Protein AF-A0A833GF73-F1 (afdb_monomer_lite)

Structure (mmCIF, N/CA/C/O backbone):
data_AF-A0A833GF73-F1
#
_entry.id   AF-A0A833GF73-F1
#
loop_
_atom_site.group_PDB
_atom_site.id
_atom_site.type_symbol
_atom_site.label_atom_id
_atom_site.label_alt_id
_atom_site.label_comp_id
_atom_site.label_asym_id
_atom_site.label_entity_id
_atom_site.label_seq_id
_atom_site.pdbx_PDB_ins_code
_atom_site.Cartn_x
_atom_site.Cartn_y
_atom_site.Cartn_z
_atom_site.occupancy
_atom_site.B_iso_or_equiv
_atom_site.auth_seq_id
_atom_site.auth_comp_id
_atom_site.auth_asym_id
_atom_site.auth_atom_id
_atom_site.pdbx_PDB_model_num
ATOM 1 N N . MET A 1 1 ? -0.618 -27.327 -48.253 1.00 43.31 1 MET A N 1
ATOM 2 C CA . MET A 1 1 ? -0.313 -25.992 -47.697 1.00 43.31 1 MET A CA 1
ATOM 3 C C . MET A 1 1 ? -0.161 -26.174 -46.197 1.00 43.31 1 MET A C 1
ATOM 5 O O . MET A 1 1 ? -1.110 -25.932 -45.464 1.00 43.31 1 MET A O 1
ATOM 9 N N . ASP A 1 2 ? 0.984 -26.698 -45.756 1.00 47.91 2 ASP A N 1
ATOM 10 C CA . ASP A 1 2 ? 1.267 -26.862 -44.327 1.00 47.91 2 ASP A CA 1
ATOM 11 C C . ASP A 1 2 ? 1.699 -25.510 -43.764 1.00 47.91 2 ASP A C 1
ATOM 13 O O . ASP A 1 2 ? 2.777 -25.001 -44.072 1.00 47.91 2 ASP A O 1
A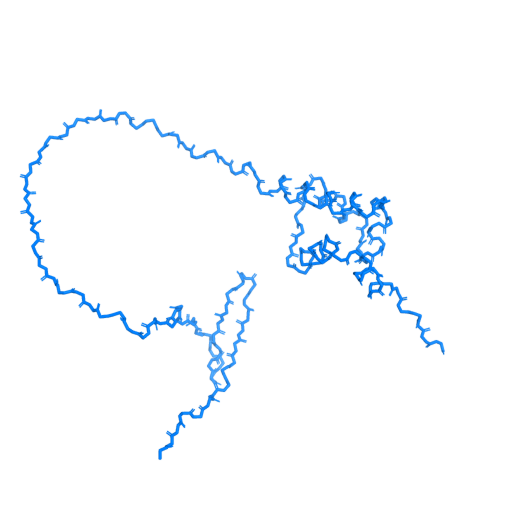TOM 17 N N . GLY A 1 3 ? 0.805 -24.880 -43.003 1.00 45.50 3 GLY A N 1
ATOM 18 C CA . GLY A 1 3 ? 1.143 -23.699 -42.218 1.00 45.50 3 GLY A CA 1
ATOM 19 C C . GLY A 1 3 ? 2.108 -24.072 -41.085 1.00 45.50 3 GLY A C 1
ATOM 20 O O . GLY A 1 3 ? 2.069 -25.205 -40.602 1.00 45.50 3 GLY A O 1
ATOM 21 N N . PRO A 1 4 ? 2.979 -23.152 -40.639 1.00 57.50 4 PRO A N 1
ATOM 22 C CA . PRO A 1 4 ? 3.932 -23.452 -39.581 1.00 57.50 4 PRO A CA 1
ATOM 23 C C . PRO A 1 4 ? 3.195 -23.751 -38.270 1.00 57.50 4 PRO A C 1
ATOM 25 O O . PRO A 1 4 ? 2.479 -22.905 -37.733 1.00 57.50 4 PRO A O 1
ATOM 28 N N . THR A 1 5 ? 3.394 -24.957 -37.741 1.00 44.00 5 THR A N 1
ATOM 29 C CA . THR A 1 5 ? 2.912 -25.365 -36.420 1.00 44.00 5 THR A CA 1
ATOM 30 C C . THR A 1 5 ? 3.522 -24.444 -35.356 1.00 44.00 5 THR A C 1
ATOM 32 O O . THR A 1 5 ? 4.751 -24.327 -35.295 1.00 44.00 5 THR A O 1
ATOM 35 N N . PRO A 1 6 ? 2.725 -23.773 -34.506 1.00 51.06 6 PRO A N 1
ATOM 36 C CA . PRO A 1 6 ? 3.273 -22.906 -33.474 1.00 51.06 6 PRO A CA 1
ATOM 37 C C . PRO A 1 6 ? 3.991 -23.754 -32.419 1.00 51.06 6 PRO A C 1
ATOM 39 O O . PRO A 1 6 ? 3.369 -24.443 -31.612 1.00 51.06 6 PRO A O 1
ATOM 42 N N . VAL A 1 7 ? 5.324 -23.707 -32.423 1.00 59.12 7 VAL A N 1
ATOM 43 C CA . VAL A 1 7 ? 6.143 -24.293 -31.361 1.00 59.12 7 VAL A CA 1
ATOM 44 C C . VAL A 1 7 ? 6.040 -23.422 -30.109 1.00 59.12 7 VAL A C 1
ATOM 46 O O . VAL A 1 7 ? 6.410 -22.247 -30.113 1.00 59.12 7 VAL A O 1
ATOM 49 N N . LEU A 1 8 ? 5.523 -23.993 -29.020 1.00 57.12 8 LEU A N 1
ATOM 50 C CA . LEU A 1 8 ? 5.499 -23.350 -27.707 1.00 57.12 8 LEU A CA 1
ATOM 51 C C . LEU A 1 8 ? 6.943 -23.166 -27.211 1.00 57.12 8 LEU A C 1
ATOM 53 O O . LEU A 1 8 ? 7.597 -24.118 -26.787 1.00 57.12 8 LEU A O 1
ATOM 57 N N . ARG A 1 9 ? 7.453 -21.933 -27.284 1.00 67.00 9 ARG A N 1
ATOM 58 C CA . ARG A 1 9 ? 8.796 -21.573 -26.808 1.00 67.00 9 ARG A CA 1
ATOM 59 C C . ARG A 1 9 ? 8.803 -21.428 -25.288 1.00 67.00 9 ARG A C 1
ATOM 61 O O . ARG A 1 9 ? 7.990 -20.699 -24.722 1.00 67.00 9 ARG A O 1
ATOM 68 N N . ARG A 1 10 ? 9.736 -22.108 -24.615 1.00 71.69 10 ARG A N 1
ATOM 69 C CA . ARG A 1 10 ? 9.944 -21.975 -23.164 1.00 71.69 10 ARG A CA 1
ATOM 70 C C . ARG A 1 10 ? 10.749 -20.708 -22.896 1.00 71.69 10 ARG A C 1
ATOM 72 O O . ARG A 1 10 ? 11.861 -20.562 -23.387 1.00 71.69 10 ARG A O 1
ATOM 79 N N . VAL A 1 11 ? 10.196 -19.801 -22.099 1.00 80.25 11 VAL A N 1
ATOM 80 C CA . VAL A 1 11 ? 10.818 -18.510 -21.773 1.00 80.25 11 VAL A CA 1
ATOM 81 C C . VAL A 1 11 ? 11.016 -18.409 -20.262 1.00 80.25 11 VAL A C 1
ATOM 83 O O . VAL A 1 11 ? 10.166 -18.852 -19.489 1.00 80.25 11 VAL A O 1
ATOM 86 N N . ARG A 1 12 ? 12.138 -17.830 -19.825 1.00 72.94 12 ARG A N 1
ATOM 87 C CA . ARG A 1 12 ? 12.445 -17.554 -18.417 1.00 72.94 12 ARG A CA 1
ATOM 88 C C . ARG A 1 12 ? 12.539 -16.052 -18.178 1.00 72.94 12 ARG A C 1
ATOM 90 O O . ARG A 1 12 ? 13.257 -15.354 -18.886 1.00 72.94 12 ARG A O 1
ATOM 97 N N . LEU A 1 13 ? 11.850 -15.569 -17.147 1.00 78.44 13 LEU A N 1
ATOM 98 C CA . LEU A 1 13 ? 11.953 -14.189 -16.675 1.00 78.44 13 LEU A CA 1
ATOM 99 C C . LEU A 1 13 ? 13.126 -14.055 -15.696 1.00 78.44 13 LEU A C 1
ATOM 101 O O . LEU A 1 13 ? 13.200 -14.772 -14.695 1.00 78.44 13 LEU A O 1
ATOM 105 N N . LYS A 1 14 ? 14.052 -13.148 -15.995 1.00 78.50 14 LYS A N 1
ATOM 106 C CA . LYS A 1 14 ? 15.194 -12.791 -15.151 1.00 78.50 14 LYS A CA 1
ATOM 107 C C . LYS A 1 14 ? 14.799 -11.757 -14.092 1.00 78.50 14 LYS A C 1
ATOM 109 O O . LYS A 1 14 ? 13.810 -11.041 -14.229 1.00 78.50 14 LYS A O 1
ATOM 114 N N . ALA A 1 15 ? 15.597 -11.661 -13.027 1.00 56.81 15 ALA A N 1
ATOM 115 C CA . ALA A 1 15 ? 15.352 -10.753 -11.898 1.00 56.81 15 ALA A CA 1
ATOM 116 C C . ALA A 1 15 ? 15.406 -9.255 -12.270 1.00 56.81 15 ALA A C 1
ATOM 118 O O . ALA A 1 15 ? 14.879 -8.418 -11.541 1.00 56.81 15 ALA A O 1
ATOM 119 N N . ASP A 1 16 ? 16.020 -8.924 -13.405 1.00 61.47 16 ASP A N 1
ATOM 120 C CA . ASP A 1 16 ? 16.082 -7.581 -13.989 1.00 61.47 16 ASP A CA 1
ATOM 121 C C . ASP A 1 16 ? 14.917 -7.276 -14.951 1.00 61.47 16 ASP A C 1
ATOM 123 O O . ASP A 1 16 ? 14.858 -6.190 -15.524 1.00 61.47 16 ASP A O 1
ATOM 127 N N . GLY A 1 17 ? 13.975 -8.212 -15.107 1.00 67.19 17 GLY A N 1
ATOM 128 C CA . GLY A 1 17 ? 12.798 -8.069 -15.959 1.00 67.19 17 GLY A CA 1
ATOM 129 C C . GLY A 1 17 ? 12.996 -8.514 -17.409 1.00 67.19 17 GLY A C 1
ATOM 130 O O . GLY A 1 17 ? 12.043 -8.430 -18.182 1.00 67.19 17 GLY A O 1
ATOM 131 N N . ARG A 1 18 ? 14.181 -9.007 -17.794 1.00 72.50 18 ARG A N 1
ATOM 132 C CA . ARG A 1 18 ? 14.419 -9.524 -19.150 1.00 72.50 18 ARG A CA 1
ATOM 133 C C . ARG A 1 18 ? 13.854 -10.931 -19.324 1.00 72.50 18 ARG A C 1
ATOM 135 O O . ARG A 1 18 ? 13.964 -11.774 -18.435 1.00 72.50 18 ARG A O 1
ATOM 142 N N . LEU A 1 19 ? 13.265 -11.194 -20.486 1.00 72.75 19 LEU A N 1
ATOM 143 C CA . LEU A 1 19 ? 12.849 -12.531 -20.898 1.00 72.75 19 LEU A CA 1
ATOM 144 C C . LEU A 1 19 ? 13.979 -13.166 -21.716 1.00 72.75 19 LEU A C 1
ATOM 146 O O . LEU A 1 19 ? 14.487 -12.545 -22.645 1.00 72.75 19 LEU A O 1
ATOM 150 N N . VAL A 1 20 ? 14.364 -14.395 -21.377 1.00 76.81 20 VAL A N 1
ATOM 151 C CA . VAL A 1 20 ? 15.329 -15.197 -22.146 1.00 76.81 20 VAL A CA 1
ATOM 152 C C . VAL A 1 20 ? 14.663 -16.474 -22.637 1.00 76.81 20 VAL A C 1
ATOM 154 O O . VAL A 1 20 ? 13.853 -17.069 -21.922 1.00 76.81 20 VAL A O 1
ATOM 157 N N . GLU A 1 21 ? 14.988 -16.906 -23.851 1.00 78.31 21 GLU A N 1
ATOM 158 C CA . GLU A 1 21 ? 14.497 -18.176 -24.380 1.00 78.31 21 GLU A CA 1
ATOM 159 C C . GLU A 1 21 ? 15.355 -19.314 -23.824 1.00 78.31 21 GLU A C 1
ATOM 161 O O . GLU A 1 21 ? 16.588 -19.252 -23.830 1.00 78.31 21 GLU A O 1
ATOM 166 N N . LEU A 1 22 ? 14.693 -20.353 -23.320 1.00 71.25 22 LEU A N 1
ATOM 167 C CA . LEU A 1 22 ? 15.333 -21.599 -22.927 1.00 71.25 22 LEU A CA 1
ATOM 168 C C . LEU A 1 22 ? 15.317 -22.532 -24.132 1.00 71.25 22 LEU A C 1
ATOM 170 O O . LEU A 1 22 ? 14.252 -22.997 -24.547 1.00 71.25 22 LEU A O 1
ATOM 174 N N . THR A 1 23 ? 16.497 -22.812 -24.686 1.00 72.06 23 THR A N 1
ATOM 175 C CA . THR A 1 23 ? 16.620 -23.818 -25.744 1.00 72.06 23 THR A CA 1
ATOM 176 C C . THR A 1 23 ? 16.313 -25.213 -25.190 1.00 72.06 23 THR A C 1
ATOM 178 O O . THR A 1 23 ? 16.358 -25.439 -23.978 1.00 72.06 23 THR A O 1
ATOM 181 N N . ALA A 1 24 ? 16.006 -26.170 -26.070 1.00 63.94 24 ALA A N 1
ATOM 182 C CA . ALA A 1 24 ? 15.746 -27.562 -25.681 1.00 63.94 24 ALA A CA 1
ATOM 183 C C . ALA A 1 24 ? 16.911 -28.189 -24.881 1.00 63.94 24 ALA A C 1
ATOM 185 O O . ALA A 1 24 ? 16.675 -29.019 -24.008 1.00 63.94 24 ALA A O 1
ATOM 186 N N . ASP A 1 25 ? 18.135 -27.699 -25.099 1.00 62.47 25 ASP A N 1
ATOM 187 C CA . ASP A 1 25 ? 19.362 -28.127 -24.413 1.00 62.47 25 ASP A CA 1
ATOM 188 C C . ASP A 1 25 ? 19.604 -27.409 -23.069 1.00 62.47 25 ASP A C 1
ATOM 190 O O . ASP A 1 25 ? 20.683 -27.512 -22.486 1.00 62.47 25 ASP A O 1
ATOM 194 N N . GLY A 1 26 ? 18.642 -26.613 -22.589 1.00 60.75 26 GLY A N 1
ATOM 195 C CA . GLY A 1 26 ? 18.712 -25.923 -21.297 1.00 60.75 26 GLY A CA 1
ATOM 196 C C . GLY A 1 26 ? 19.652 -24.713 -21.246 1.00 60.75 26 GLY A C 1
ATOM 197 O O . GLY A 1 26 ? 19.839 -24.140 -20.173 1.00 60.75 26 GLY A O 1
ATOM 198 N N . ARG A 1 27 ? 20.231 -24.295 -22.379 1.00 63.75 27 ARG A N 1
ATOM 199 C CA . ARG A 1 27 ? 21.055 -23.080 -22.462 1.00 63.75 27 ARG A CA 1
ATOM 200 C C . ARG A 1 27 ? 20.167 -21.848 -22.616 1.00 63.75 27 ARG A C 1
ATOM 202 O O . ARG A 1 27 ? 19.144 -21.874 -23.299 1.00 63.75 27 ARG A O 1
ATOM 209 N N . GLU A 1 28 ? 20.576 -20.759 -21.980 1.00 71.06 28 GLU A N 1
ATOM 210 C CA . GLU A 1 28 ? 19.886 -19.477 -22.082 1.00 71.06 28 GLU A CA 1
ATOM 211 C C . GLU A 1 28 ? 20.385 -18.726 -23.317 1.00 71.06 28 GLU A C 1
ATOM 213 O O . GLU A 1 28 ? 21.591 -18.545 -23.495 1.00 71.06 28 GLU A O 1
ATOM 218 N N . ARG A 1 29 ? 19.459 -18.290 -24.174 1.00 63.22 29 ARG A N 1
ATOM 219 C CA . ARG A 1 29 ? 19.755 -17.411 -25.307 1.00 63.22 29 ARG A CA 1
ATOM 220 C C . ARG A 1 29 ? 18.944 -16.130 -25.156 1.00 63.22 29 ARG A C 1
ATOM 222 O O . ARG A 1 29 ? 17.739 -16.188 -24.897 1.00 63.22 29 ARG A O 1
ATOM 229 N N . ASP A 1 30 ? 19.599 -14.981 -25.314 1.00 56.84 30 ASP A N 1
ATOM 230 C CA . ASP A 1 30 ? 18.898 -13.700 -25.385 1.00 56.84 30 ASP A CA 1
ATOM 231 C C . ASP A 1 30 ? 17.885 -13.755 -26.536 1.00 56.84 30 ASP A C 1
ATOM 233 O O . ASP A 1 30 ? 18.226 -14.110 -27.671 1.00 56.84 30 ASP A O 1
ATOM 237 N N . LEU A 1 31 ? 16.620 -13.454 -26.225 1.00 55.62 31 LEU A N 1
ATOM 238 C CA . LEU A 1 31 ? 15.595 -13.286 -27.247 1.00 55.62 31 LEU A CA 1
ATOM 239 C C . LEU A 1 31 ? 16.037 -12.124 -28.150 1.00 55.62 31 LEU A C 1
ATOM 241 O O . LEU A 1 31 ? 16.378 -11.065 -27.618 1.00 55.62 31 LEU A O 1
ATOM 245 N N . PRO A 1 32 ? 16.045 -12.273 -29.487 1.00 50.19 32 PRO A N 1
ATOM 246 C CA . PRO A 1 32 ? 16.283 -11.134 -30.357 1.00 50.19 32 PRO A CA 1
ATOM 247 C C . PRO A 1 32 ? 15.166 -10.117 -30.110 1.00 50.19 32 PRO A C 1
ATOM 249 O O . PRO A 1 32 ? 13.991 -10.388 -30.373 1.00 50.19 32 PRO A O 1
ATOM 252 N N . GLU A 1 33 ? 15.521 -8.964 -29.545 1.00 50.31 33 GLU A N 1
ATOM 253 C CA . GLU A 1 33 ? 14.580 -7.864 -29.417 1.00 50.31 33 GLU A CA 1
ATOM 254 C C . GLU A 1 33 ? 14.117 -7.457 -30.818 1.00 50.31 33 GLU A C 1
ATOM 256 O O . GLU A 1 33 ? 14.932 -7.161 -31.692 1.00 50.31 33 GLU A O 1
ATOM 261 N N . ARG A 1 34 ? 12.787 -7.406 -30.966 1.00 46.47 34 ARG A N 1
ATOM 262 C CA . ARG A 1 34 ? 12.012 -6.870 -32.093 1.00 46.47 34 ARG A CA 1
ATOM 263 C C . ARG A 1 34 ? 11.747 -7.852 -33.241 1.00 46.47 34 ARG A C 1
ATOM 265 O O . ARG A 1 34 ? 12.567 -8.087 -34.120 1.00 46.47 34 ARG A O 1
ATOM 272 N N . ILE A 1 35 ? 10.491 -8.302 -33.306 1.00 47.03 35 ILE A N 1
ATOM 273 C CA . ILE A 1 35 ? 9.851 -8.659 -34.577 1.00 47.03 35 ILE A CA 1
ATOM 274 C C . ILE A 1 35 ? 9.886 -7.382 -35.426 1.00 47.03 35 ILE A C 1
ATOM 276 O O . ILE A 1 35 ? 9.260 -6.379 -35.074 1.00 47.03 35 ILE A O 1
ATOM 280 N N . ALA A 1 36 ? 10.691 -7.375 -36.489 1.00 40.22 36 ALA A N 1
ATOM 281 C CA . ALA A 1 36 ? 10.676 -6.290 -37.458 1.00 40.22 36 ALA A CA 1
ATOM 282 C C . ALA A 1 36 ? 9.254 -6.167 -38.033 1.00 40.22 36 ALA A C 1
ATOM 284 O O . ALA A 1 36 ? 8.648 -7.196 -38.345 1.00 40.22 36 ALA A O 1
ATOM 285 N N . PRO A 1 37 ? 8.693 -4.953 -38.185 1.00 39.38 37 PRO A N 1
ATOM 286 C CA . PRO A 1 37 ? 7.496 -4.810 -38.994 1.00 39.38 37 PRO A CA 1
ATOM 287 C C . PRO A 1 37 ? 7.819 -5.322 -40.402 1.00 39.38 37 PRO A C 1
ATOM 289 O O . PRO A 1 37 ? 8.749 -4.839 -41.051 1.00 39.38 37 PRO A O 1
ATOM 292 N N . VAL A 1 38 ? 7.066 -6.323 -40.858 1.00 42.09 38 VAL A N 1
ATOM 293 C CA . VAL A 1 38 ? 6.977 -6.674 -42.277 1.00 42.09 38 VAL A CA 1
ATOM 294 C C . VAL A 1 38 ? 6.594 -5.391 -43.020 1.00 42.09 38 VAL A C 1
ATOM 296 O O . VAL A 1 38 ? 5.509 -4.862 -42.793 1.00 42.09 38 VAL A O 1
ATOM 299 N N . GLY A 1 39 ? 7.505 -4.857 -43.842 1.00 48.31 39 GLY A N 1
ATOM 300 C CA . GLY A 1 39 ? 7.222 -3.705 -44.711 1.00 48.31 39 GLY A CA 1
ATOM 301 C C . GLY A 1 39 ? 8.173 -2.502 -44.654 1.00 48.31 39 GLY A C 1
ATOM 302 O O . GLY A 1 39 ? 7.868 -1.496 -45.285 1.00 48.31 39 GLY A O 1
ATOM 303 N N . ALA A 1 40 ? 9.316 -2.552 -43.963 1.00 39.59 40 ALA A N 1
ATOM 304 C CA . ALA A 1 40 ? 10.324 -1.489 -44.084 1.00 39.59 40 ALA A CA 1
ATOM 305 C C . ALA A 1 40 ? 11.266 -1.766 -45.270 1.00 39.59 40 ALA A C 1
ATOM 307 O O . ALA A 1 40 ? 12.329 -2.360 -45.109 1.00 39.59 40 ALA A O 1
ATOM 308 N N . ALA A 1 41 ? 10.836 -1.368 -46.467 1.00 42.31 41 ALA A N 1
ATOM 309 C CA . ALA A 1 41 ? 11.701 -1.270 -47.636 1.00 42.31 41 ALA A CA 1
ATOM 310 C C . ALA A 1 41 ? 12.837 -0.267 -47.368 1.00 42.31 41 ALA A C 1
ATOM 312 O O . ALA A 1 41 ? 12.591 0.836 -46.874 1.00 42.31 41 ALA A O 1
ATOM 313 N N . GLU A 1 42 ? 14.073 -0.651 -47.688 1.00 42.16 42 GLU A N 1
ATOM 314 C CA . GLU A 1 42 ? 15.205 0.275 -47.712 1.00 42.16 42 GLU A CA 1
ATOM 315 C C . GLU A 1 42 ? 14.982 1.372 -48.766 1.00 42.16 42 GLU A C 1
ATOM 317 O O . GLU A 1 42 ? 14.677 1.051 -49.918 1.00 42.16 42 GLU A O 1
ATOM 322 N N . PRO A 1 43 ? 15.184 2.660 -48.442 1.00 44.06 43 PRO A N 1
ATOM 323 C CA . PRO A 1 43 ? 15.471 3.654 -49.462 1.00 44.06 43 PRO A CA 1
ATOM 324 C C . PRO A 1 43 ? 16.962 3.577 -49.856 1.00 44.06 43 PRO A C 1
ATOM 326 O O . PRO A 1 43 ? 17.821 3.446 -48.978 1.00 44.06 43 PRO A O 1
ATOM 329 N N . PRO A 1 44 ? 17.301 3.662 -51.156 1.00 43.12 44 PRO A N 1
ATOM 330 C CA . PRO A 1 44 ? 18.672 3.511 -51.623 1.00 43.12 44 PRO A CA 1
ATOM 331 C C . PRO A 1 44 ? 19.575 4.668 -51.187 1.00 43.12 44 PRO A C 1
ATOM 333 O O . PRO A 1 44 ? 19.177 5.832 -51.117 1.00 43.12 44 PRO A O 1
ATOM 336 N N . ALA A 1 45 ? 20.833 4.310 -50.945 1.00 41.06 45 ALA A N 1
ATOM 337 C CA . ALA A 1 45 ? 21.936 5.210 -50.669 1.00 41.06 45 ALA A CA 1
ATOM 338 C C . ALA A 1 45 ? 22.203 6.188 -51.829 1.00 41.06 45 ALA A C 1
ATOM 340 O O . ALA A 1 45 ? 22.345 5.772 -52.978 1.00 41.06 45 ALA A O 1
ATOM 341 N N . GLY A 1 46 ? 22.389 7.473 -51.511 1.00 39.53 46 GLY A N 1
ATOM 342 C CA . GLY A 1 46 ? 23.031 8.421 -52.422 1.00 39.53 46 GLY A CA 1
ATOM 343 C C . GLY A 1 46 ? 22.827 9.901 -52.084 1.00 39.53 46 GLY A C 1
ATOM 344 O O . GLY A 1 46 ? 21.696 10.338 -51.923 1.00 39.53 46 GLY A O 1
ATOM 345 N N . LEU A 1 47 ? 23.938 10.659 -52.123 1.00 38.00 47 LEU A N 1
ATOM 346 C CA . LEU A 1 47 ? 24.052 12.131 -52.241 1.00 38.00 47 LEU A CA 1
ATOM 347 C C . LEU A 1 47 ? 23.746 12.966 -50.967 1.00 38.00 47 LEU A C 1
ATOM 349 O O . LEU A 1 47 ? 22.729 12.774 -50.328 1.00 38.00 47 LEU A O 1
ATOM 353 N N . VAL A 1 48 ? 24.526 13.951 -50.497 1.00 41.12 48 VAL A N 1
ATOM 354 C CA . VAL A 1 48 ? 25.695 14.713 -50.980 1.00 41.12 48 VAL A CA 1
ATOM 355 C C . VAL A 1 48 ? 26.514 15.141 -49.752 1.00 41.12 48 VAL A C 1
ATOM 357 O O . VAL A 1 48 ? 25.964 15.547 -48.732 1.00 41.12 48 VAL A O 1
ATOM 360 N N . ARG A 1 49 ? 27.842 15.145 -49.881 1.00 44.62 49 ARG A N 1
ATOM 361 C CA . ARG A 1 49 ? 28.774 15.804 -48.958 1.00 44.62 49 ARG A CA 1
ATOM 362 C C . ARG A 1 49 ? 29.200 17.145 -49.558 1.00 44.62 49 ARG A C 1
ATOM 364 O O . ARG A 1 49 ? 29.777 17.149 -50.641 1.00 44.62 49 ARG A O 1
ATOM 371 N N . THR A 1 50 ? 29.032 18.252 -48.836 1.00 44.78 50 THR A N 1
ATOM 372 C CA . THR A 1 50 ? 29.798 19.487 -49.085 1.00 44.78 50 THR A CA 1
ATOM 373 C C . THR A 1 50 ? 30.444 19.990 -47.797 1.00 44.78 50 THR A C 1
ATOM 375 O O . THR A 1 50 ? 29.994 19.719 -46.686 1.00 44.78 50 THR A O 1
ATOM 378 N N . ARG A 1 51 ? 31.611 20.610 -47.976 1.00 46.06 51 ARG A N 1
ATOM 379 C CA . ARG A 1 51 ? 32.549 21.070 -46.949 1.00 46.06 51 ARG A CA 1
ATOM 380 C C . ARG A 1 51 ? 32.378 22.576 -46.771 1.00 46.06 51 ARG A C 1
ATOM 382 O O . ARG A 1 51 ? 32.237 23.249 -47.783 1.00 46.06 51 ARG A O 1
ATOM 389 N N . SER A 1 52 ? 32.500 23.062 -45.537 1.00 41.56 52 SER A N 1
ATOM 390 C CA . SER A 1 52 ? 32.900 24.421 -45.099 1.00 41.56 52 SER A CA 1
ATOM 391 C C . SER A 1 52 ? 32.075 24.730 -43.846 1.00 41.56 52 SER A C 1
ATOM 393 O O . SER A 1 52 ? 30.878 24.498 -43.852 1.00 41.56 52 SER A O 1
ATOM 395 N N . GLY A 1 53 ? 32.575 25.179 -42.704 1.00 41.94 53 GLY A N 1
ATOM 396 C CA . GLY A 1 53 ? 33.824 25.811 -42.324 1.00 41.94 53 GLY A CA 1
ATOM 397 C C . GLY A 1 53 ? 33.535 26.526 -40.993 1.00 41.94 53 GLY A C 1
ATOM 398 O O . GLY A 1 53 ? 32.392 26.872 -40.712 1.00 41.94 53 GLY A O 1
ATOM 399 N N . SER A 1 54 ? 34.578 26.762 -40.202 1.00 48.88 54 SER A N 1
ATOM 400 C CA . SER A 1 54 ? 34.597 27.615 -39.003 1.00 48.88 54 SER A CA 1
ATOM 401 C C . SER A 1 54 ? 34.087 27.032 -37.675 1.00 48.88 54 SER A C 1
ATOM 403 O O . SER A 1 54 ? 32.899 26.868 -37.408 1.00 48.88 54 SER A O 1
ATOM 405 N N . ARG A 1 55 ? 35.071 26.790 -36.802 1.00 48.19 55 ARG A N 1
ATOM 406 C CA . ARG A 1 55 ? 34.943 26.681 -35.349 1.00 48.19 55 ARG A CA 1
ATOM 407 C C . ARG A 1 55 ? 34.817 28.093 -34.772 1.00 48.19 55 ARG A C 1
ATOM 409 O O . ARG A 1 55 ? 35.691 28.914 -35.029 1.00 48.19 55 ARG A O 1
ATOM 416 N N . LEU A 1 56 ? 33.866 28.315 -33.867 1.00 45.31 56 LEU A N 1
ATOM 417 C CA . LEU A 1 56 ? 34.127 29.192 -32.728 1.00 45.31 56 LEU A CA 1
ATOM 418 C C . LEU A 1 56 ? 33.449 28.651 -31.470 1.00 45.31 56 LEU A C 1
ATOM 420 O O . LEU A 1 56 ? 32.286 28.257 -31.469 1.00 45.31 56 LEU A O 1
ATOM 424 N N . ALA A 1 57 ? 34.264 28.577 -30.426 1.00 46.81 57 ALA A N 1
ATOM 425 C CA . ALA A 1 57 ? 34.012 27.965 -29.139 1.00 46.81 57 ALA A CA 1
ATOM 426 C C . ALA A 1 57 ? 32.806 28.581 -28.413 1.00 46.81 57 ALA A C 1
ATOM 428 O O . ALA A 1 57 ? 32.873 29.695 -27.896 1.00 46.81 57 ALA A O 1
ATOM 429 N N . GLY A 1 58 ? 31.726 27.808 -28.304 1.00 37.12 58 GLY A N 1
ATOM 430 C CA . GLY A 1 58 ? 30.695 28.017 -27.295 1.00 37.12 58 GLY A CA 1
ATOM 431 C C . GLY A 1 58 ? 31.146 27.387 -25.979 1.00 37.12 58 GLY A C 1
ATOM 432 O O . GLY A 1 58 ? 31.426 26.191 -25.930 1.00 37.12 58 GLY A O 1
ATOM 433 N N . ARG A 1 59 ? 31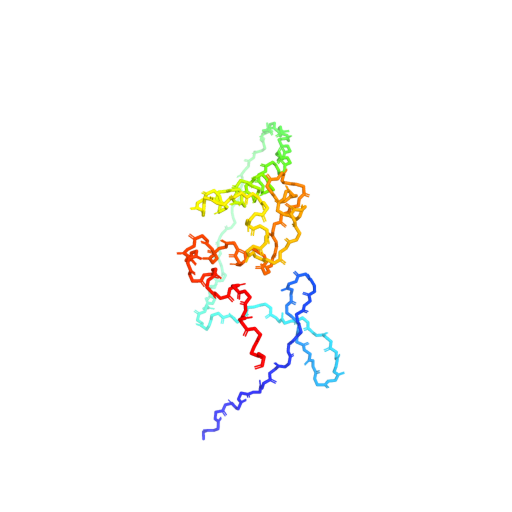.243 28.199 -24.922 1.00 46.97 59 ARG A N 1
ATOM 434 C CA . ARG A 1 59 ? 31.480 27.775 -23.532 1.00 46.97 59 ARG A CA 1
ATOM 435 C C . ARG A 1 59 ? 30.585 26.583 -23.176 1.00 46.97 59 ARG A C 1
ATOM 437 O O . ARG A 1 59 ? 29.394 26.755 -22.933 1.00 46.97 59 ARG A O 1
ATOM 444 N N . LEU A 1 60 ? 31.180 25.395 -23.073 1.00 40.84 60 LEU A N 1
ATOM 445 C CA . LEU A 1 60 ? 30.589 24.253 -22.382 1.00 40.84 60 LEU A CA 1
ATOM 446 C C . LEU A 1 60 ? 30.612 24.551 -20.881 1.00 40.84 60 LEU A C 1
ATOM 448 O O . LEU A 1 60 ? 31.523 24.162 -20.156 1.00 40.84 60 LEU A O 1
ATOM 452 N N . ALA A 1 61 ? 29.597 25.272 -20.410 1.00 47.53 61 ALA A N 1
ATOM 453 C CA . ALA A 1 61 ? 29.153 25.087 -1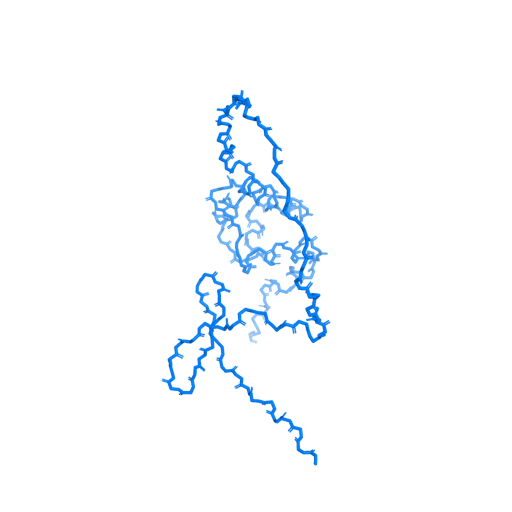9.044 1.00 47.53 61 ALA A CA 1
ATOM 454 C C . ALA A 1 61 ? 28.582 23.667 -18.974 1.00 47.53 61 ALA A C 1
ATOM 456 O O . ALA A 1 61 ? 27.471 23.415 -19.438 1.00 47.53 61 ALA A O 1
ATOM 457 N N . THR A 1 62 ? 29.364 22.725 -18.448 1.00 51.81 62 THR A N 1
ATOM 458 C CA . THR A 1 62 ? 28.859 21.408 -18.066 1.00 51.81 62 THR A CA 1
ATOM 459 C C . THR A 1 62 ? 27.857 21.612 -16.935 1.00 51.81 62 THR A C 1
ATOM 461 O O . THR A 1 62 ? 28.196 21.551 -15.756 1.00 51.81 62 THR A O 1
ATOM 464 N N . LEU A 1 63 ? 26.601 21.879 -17.291 1.00 50.78 63 LEU A N 1
ATOM 465 C CA . LEU A 1 63 ? 25.477 21.577 -16.424 1.00 50.78 63 LEU A CA 1
ATOM 466 C C . LEU A 1 63 ? 25.408 20.055 -16.374 1.00 50.78 63 LEU A C 1
ATOM 468 O O . LEU A 1 63 ? 24.802 19.409 -17.227 1.00 50.78 63 LEU A O 1
ATOM 472 N N . ALA A 1 64 ? 26.097 19.476 -15.392 1.00 54.31 64 ALA A N 1
ATOM 473 C CA . ALA A 1 64 ? 25.791 18.125 -14.963 1.00 54.31 64 ALA A CA 1
ATOM 474 C C . ALA A 1 64 ? 24.264 18.046 -14.763 1.00 54.31 64 ALA A C 1
ATOM 476 O O . ALA A 1 64 ? 23.699 18.952 -14.137 1.00 54.31 64 ALA A O 1
ATOM 477 N N . PRO A 1 65 ? 23.571 17.027 -15.303 1.00 54.16 65 PRO A N 1
ATOM 478 C CA . PRO A 1 65 ? 22.143 16.893 -15.062 1.00 54.16 65 PRO A CA 1
ATOM 479 C C . PRO A 1 65 ? 21.917 16.848 -13.544 1.00 54.16 65 PRO A C 1
ATOM 481 O O . PRO A 1 65 ? 22.669 16.158 -12.844 1.00 54.16 65 PRO A O 1
ATOM 484 N N . PRO A 1 66 ? 20.924 17.577 -12.998 1.00 52.09 66 PRO A N 1
ATOM 485 C CA . PRO A 1 66 ? 20.620 17.466 -11.582 1.00 52.09 66 PRO A CA 1
ATOM 486 C C . PRO A 1 66 ? 20.338 15.992 -11.276 1.00 52.09 66 PRO A C 1
ATOM 488 O O . PRO A 1 66 ? 19.541 15.348 -11.961 1.00 52.09 66 PRO A O 1
ATOM 491 N N . ALA A 1 67 ? 21.014 15.449 -10.260 1.00 56.09 67 ALA A N 1
ATOM 492 C CA . ALA A 1 67 ? 20.749 14.107 -9.746 1.00 56.09 67 ALA A CA 1
ATOM 493 C C . ALA A 1 67 ? 19.228 13.901 -9.584 1.00 56.09 67 ALA A C 1
ATO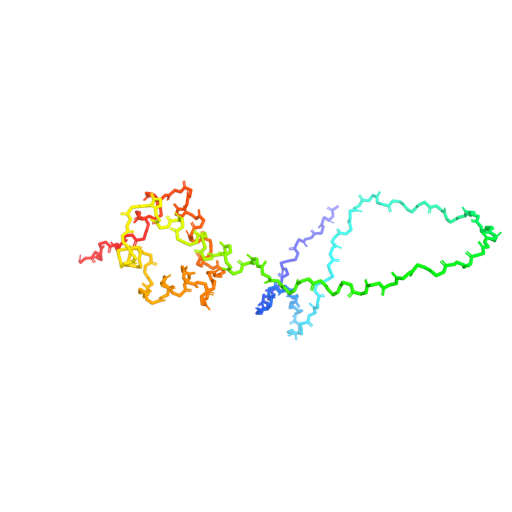M 495 O O . ALA A 1 67 ? 18.544 14.860 -9.212 1.00 56.09 67 ALA A O 1
ATOM 496 N N . PRO A 1 68 ? 18.673 12.697 -9.829 1.00 49.03 68 PRO A N 1
ATOM 497 C CA . PRO A 1 68 ? 17.229 12.491 -9.916 1.00 49.03 68 PRO A CA 1
ATOM 498 C C . PRO A 1 68 ? 16.534 12.733 -8.566 1.00 49.03 68 PRO A C 1
ATOM 500 O O . PRO A 1 68 ? 16.239 11.812 -7.802 1.00 49.03 68 PRO A O 1
ATOM 503 N N . ARG A 1 69 ? 16.210 13.993 -8.281 1.00 58.53 69 ARG A N 1
ATOM 504 C CA . ARG A 1 69 ? 15.142 14.383 -7.369 1.00 58.53 69 ARG A CA 1
ATOM 505 C C . ARG A 1 69 ? 13.854 14.193 -8.159 1.00 58.53 69 ARG A C 1
ATOM 507 O O . ARG A 1 69 ? 13.557 14.995 -9.031 1.00 58.53 69 ARG A O 1
ATOM 514 N N . GLY A 1 70 ? 13.106 13.114 -7.932 1.00 57.97 70 GLY A N 1
ATOM 515 C CA . GLY A 1 70 ? 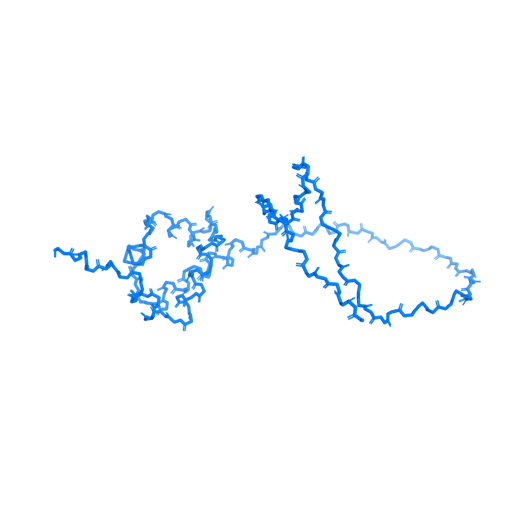11.822 13.011 -8.637 1.00 57.97 70 GLY A CA 1
ATOM 516 C C . GLY A 1 70 ? 11.040 11.730 -8.443 1.00 57.97 70 GLY A C 1
ATOM 517 O O . GLY A 1 70 ? 9.881 11.782 -8.052 1.00 57.97 70 GLY A O 1
ATOM 518 N N . LYS A 1 71 ? 11.646 10.558 -8.652 1.00 63.16 71 LYS A N 1
ATOM 519 C CA . LYS A 1 71 ? 10.838 9.331 -8.736 1.00 63.16 71 LYS A CA 1
ATOM 520 C C . LYS A 1 71 ? 10.386 8.785 -7.377 1.00 63.16 71 LYS A C 1
ATOM 522 O O . LYS A 1 71 ? 9.223 8.444 -7.217 1.00 63.16 71 LYS A O 1
ATOM 527 N N . ARG A 1 72 ? 11.277 8.755 -6.376 1.00 69.00 72 ARG A N 1
ATOM 528 C CA . ARG A 1 72 ? 10.944 8.263 -5.021 1.00 69.00 72 ARG A CA 1
ATOM 529 C C . ARG A 1 72 ? 9.976 9.181 -4.274 1.00 69.00 72 ARG A C 1
ATOM 531 O O . ARG A 1 72 ? 9.094 8.682 -3.591 1.00 69.00 72 ARG A O 1
ATOM 538 N N . SER A 1 73 ? 10.125 10.498 -4.438 1.00 76.69 73 SER A N 1
ATOM 539 C CA . SER A 1 73 ? 9.191 11.477 -3.865 1.00 76.69 73 SER A CA 1
ATOM 540 C C . SER A 1 73 ? 7.799 11.335 -4.493 1.00 76.69 73 SER A C 1
ATOM 542 O O . SER A 1 73 ? 6.804 11.283 -3.776 1.00 76.69 73 SER A O 1
ATOM 544 N N . GLY A 1 74 ? 7.735 11.145 -5.819 1.00 89.19 74 GLY A N 1
ATOM 545 C CA . GLY A 1 74 ? 6.484 10.851 -6.521 1.00 89.19 74 GLY A CA 1
ATOM 546 C C . GLY A 1 74 ? 5.849 9.525 -6.093 1.00 89.19 74 GLY A C 1
ATOM 547 O O . GLY A 1 74 ? 4.654 9.482 -5.829 1.00 89.19 74 GLY A O 1
ATOM 548 N N . ASP A 1 75 ? 6.641 8.458 -5.948 1.00 92.38 75 ASP A N 1
ATOM 549 C CA . ASP A 1 75 ? 6.150 7.150 -5.491 1.00 92.38 75 ASP A CA 1
ATOM 550 C C . ASP A 1 75 ? 5.616 7.212 -4.040 1.00 92.38 75 ASP A C 1
ATOM 552 O O . ASP A 1 75 ? 4.624 6.557 -3.715 1.00 92.38 75 ASP A O 1
ATOM 556 N N . ALA A 1 76 ? 6.230 8.031 -3.180 1.00 95.38 76 ALA A N 1
ATOM 557 C CA . ALA A 1 76 ? 5.794 8.252 -1.802 1.00 95.38 76 ALA A CA 1
ATOM 558 C C . ALA A 1 76 ? 4.503 9.077 -1.710 1.00 95.38 76 ALA A C 1
ATOM 560 O O . ALA A 1 76 ? 3.583 8.724 -0.969 1.00 95.38 76 ALA A O 1
ATOM 561 N N . ALA A 1 77 ? 4.419 10.160 -2.488 1.00 96.62 77 ALA A N 1
ATOM 562 C CA . ALA A 1 77 ? 3.209 10.965 -2.611 1.00 96.62 77 ALA A CA 1
ATOM 563 C C . ALA A 1 77 ? 2.044 10.133 -3.164 1.00 96.62 77 ALA A C 1
ATOM 565 O O . ALA A 1 77 ? 0.944 10.205 -2.625 1.00 96.62 77 ALA A O 1
ATOM 566 N N . TYR A 1 78 ? 2.316 9.286 -4.161 1.00 97.38 78 TYR A N 1
ATOM 567 C CA . TYR A 1 78 ? 1.343 8.366 -4.742 1.00 97.38 78 TYR A CA 1
ATOM 568 C C . TYR A 1 78 ? 0.807 7.353 -3.723 1.00 97.38 78 TYR A C 1
ATOM 570 O O . TYR A 1 78 ? -0.401 7.200 -3.579 1.00 97.38 78 TYR A O 1
ATOM 578 N N . ALA A 1 79 ? 1.681 6.685 -2.964 1.00 97.44 79 ALA A N 1
ATOM 579 C CA . ALA A 1 79 ? 1.234 5.746 -1.932 1.00 97.44 79 ALA A CA 1
ATOM 580 C C . ALA A 1 79 ? 0.335 6.436 -0.889 1.00 97.44 79 ALA A C 1
ATOM 582 O O . ALA A 1 79 ? -0.725 5.915 -0.537 1.00 97.44 79 ALA A O 1
ATOM 583 N N . ARG A 1 80 ? 0.718 7.648 -0.459 1.00 98.19 80 ARG A N 1
ATOM 584 C CA . ARG A 1 80 ? -0.071 8.449 0.484 1.00 98.19 80 ARG A CA 1
ATOM 585 C C . ARG A 1 80 ? -1.421 8.862 -0.103 1.00 98.19 80 ARG A C 1
ATOM 587 O O . ARG A 1 80 ? -2.415 8.816 0.616 1.00 98.19 80 ARG A O 1
ATOM 594 N N . SER A 1 81 ? -1.472 9.267 -1.374 1.00 98.19 81 SER A N 1
ATOM 595 C CA . SER A 1 81 ? -2.720 9.698 -2.012 1.00 98.19 81 SER A CA 1
ATOM 596 C C . SER A 1 81 ? -3.700 8.543 -2.183 1.00 98.19 81 SER A C 1
ATOM 598 O O . SER A 1 81 ? -4.882 8.721 -1.905 1.00 98.19 81 SER A O 1
ATOM 600 N N . VAL A 1 82 ? -3.215 7.353 -2.564 1.00 98.00 82 VAL A N 1
ATOM 601 C CA . VAL A 1 82 ? -4.053 6.149 -2.669 1.00 98.00 82 VAL A CA 1
ATOM 602 C C . VAL A 1 82 ? -4.686 5.820 -1.317 1.00 98.00 82 VAL A C 1
ATOM 604 O O . VAL A 1 82 ? -5.899 5.659 -1.252 1.00 98.00 82 VAL A O 1
ATOM 607 N N . ARG A 1 83 ? -3.913 5.808 -0.220 1.00 98.19 83 ARG A N 1
ATOM 608 C CA . ARG A 1 83 ? -4.480 5.599 1.125 1.00 98.19 83 ARG A CA 1
ATOM 609 C C . ARG A 1 83 ? -5.463 6.703 1.518 1.00 98.19 83 ARG A C 1
ATOM 611 O O . ARG A 1 83 ? -6.523 6.423 2.069 1.00 98.19 83 ARG A O 1
ATOM 618 N N . ALA A 1 84 ? -5.110 7.967 1.288 1.00 97.25 84 ALA A N 1
ATOM 619 C CA . ALA A 1 84 ? -5.958 9.090 1.679 1.00 97.25 84 ALA A CA 1
ATOM 620 C C . ALA A 1 84 ? -7.331 9.035 0.986 1.00 97.25 84 ALA A C 1
ATOM 622 O O . ALA A 1 84 ? -8.343 9.321 1.624 1.00 97.25 84 ALA A O 1
ATOM 623 N N . ALA A 1 85 ? -7.374 8.593 -0.275 1.00 96.25 85 ALA A N 1
ATOM 624 C CA . ALA A 1 85 ? -8.615 8.404 -1.022 1.00 96.25 85 ALA A CA 1
ATOM 625 C C . ALA A 1 85 ? -9.547 7.356 -0.387 1.00 96.25 85 ALA A C 1
ATOM 627 O O . ALA A 1 85 ? -10.764 7.504 -0.462 1.00 96.25 85 ALA A O 1
ATOM 628 N N . THR A 1 86 ? -9.002 6.344 0.299 1.00 95.19 86 THR A N 1
ATOM 629 C CA . THR A 1 86 ? -9.803 5.321 0.993 1.00 95.19 86 THR A CA 1
ATOM 630 C C . THR A 1 86 ? -10.228 5.734 2.402 1.00 95.19 86 THR A C 1
ATOM 632 O O . THR A 1 86 ? -10.917 4.969 3.067 1.00 95.19 86 THR A O 1
ATOM 635 N N . ARG A 1 87 ? -9.808 6.915 2.887 1.00 96.69 87 ARG A N 1
ATOM 636 C CA . ARG A 1 87 ? -10.097 7.438 4.241 1.00 96.69 87 ARG A CA 1
ATOM 637 C C . ARG A 1 87 ? -9.665 6.517 5.391 1.00 96.69 87 ARG A C 1
ATOM 639 O O . ARG A 1 87 ? -10.174 6.635 6.498 1.00 96.69 87 ARG A O 1
ATOM 646 N N . LEU A 1 88 ? -8.704 5.630 5.140 1.00 95.44 88 LEU A N 1
ATOM 647 C CA . LEU A 1 88 ? -8.163 4.716 6.145 1.00 95.44 88 LEU A CA 1
ATOM 648 C C . LEU A 1 88 ? -6.923 5.318 6.800 1.00 95.44 88 LEU A C 1
ATOM 650 O O . LEU A 1 88 ? -6.105 5.971 6.142 1.00 95.44 88 LEU A O 1
ATOM 654 N N . THR A 1 89 ? -6.721 5.044 8.084 1.00 98.19 89 THR A N 1
ATOM 655 C CA . THR A 1 89 ? -5.430 5.264 8.747 1.00 98.19 89 THR A CA 1
ATOM 656 C C . THR A 1 89 ? -4.341 4.384 8.117 1.00 98.19 89 THR A C 1
ATOM 658 O O . THR A 1 89 ? -4.618 3.431 7.388 1.00 98.19 89 THR A O 1
ATOM 661 N N . GLN A 1 90 ? -3.063 4.680 8.384 1.00 98.25 90 GLN A N 1
ATOM 662 C CA . GLN A 1 90 ? -1.962 3.830 7.901 1.00 98.25 90 GLN A CA 1
ATOM 663 C C . GLN A 1 90 ? -2.076 2.384 8.404 1.00 98.25 90 GLN A C 1
ATOM 665 O O . GLN A 1 90 ? -1.747 1.463 7.661 1.00 98.25 90 GLN A O 1
ATOM 670 N N . ALA A 1 91 ? -2.541 2.190 9.643 1.00 97.25 91 ALA A N 1
ATOM 671 C CA . ALA A 1 91 ? -2.699 0.874 10.253 1.00 97.25 91 ALA A CA 1
ATOM 672 C C . ALA A 1 91 ? -3.824 0.072 9.585 1.00 97.25 91 ALA A C 1
ATOM 674 O O . ALA A 1 91 ? -3.603 -1.062 9.169 1.00 97.25 91 ALA A O 1
ATOM 675 N N . GLU A 1 92 ? -5.001 0.680 9.417 1.00 96.50 92 GLU A N 1
ATOM 676 C CA . GLU A 1 92 ? -6.145 0.034 8.763 1.00 96.50 92 GLU A CA 1
ATOM 677 C C . GLU A 1 92 ? -5.847 -0.284 7.300 1.00 96.50 92 GLU A C 1
ATOM 679 O O . GLU A 1 92 ? -6.160 -1.373 6.827 1.00 96.50 92 GLU A O 1
ATOM 684 N N . PHE A 1 93 ? -5.195 0.640 6.589 1.00 97.31 93 PHE A N 1
ATOM 685 C CA . PHE A 1 93 ? -4.789 0.417 5.207 1.00 97.31 93 PHE A CA 1
ATOM 686 C C . PHE A 1 93 ? -3.808 -0.751 5.094 1.00 97.31 93 PHE A C 1
ATOM 688 O O . PHE A 1 93 ? -3.994 -1.622 4.251 1.00 97.31 93 PHE A O 1
ATOM 695 N N . ALA A 1 94 ? -2.796 -0.799 5.968 1.00 97.06 94 ALA A N 1
ATOM 696 C CA . ALA A 1 94 ? -1.825 -1.888 6.009 1.00 97.06 94 ALA A CA 1
ATOM 697 C C . ALA A 1 94 ? -2.497 -3.245 6.277 1.00 97.06 94 ALA A C 1
ATOM 699 O O . ALA A 1 94 ? -2.241 -4.206 5.552 1.00 97.06 94 ALA A O 1
ATOM 700 N N . ALA A 1 95 ? -3.407 -3.295 7.256 1.00 95.19 95 ALA A N 1
ATOM 701 C CA . ALA A 1 95 ? -4.177 -4.492 7.581 1.00 95.19 95 ALA A CA 1
ATOM 702 C C . ALA A 1 95 ? -5.043 -4.954 6.399 1.00 95.19 95 ALA A C 1
ATOM 704 O O . ALA A 1 95 ? -5.015 -6.127 6.038 1.00 95.19 95 ALA A O 1
ATOM 705 N N . ARG A 1 96 ? -5.750 -4.025 5.741 1.00 94.38 96 ARG A N 1
ATOM 706 C CA . ARG A 1 96 ? -6.623 -4.313 4.591 1.00 94.38 96 ARG A CA 1
ATOM 707 C C . ARG A 1 96 ? -5.891 -4.880 3.382 1.00 94.38 96 ARG A C 1
ATOM 709 O O . ARG A 1 96 ? -6.493 -5.634 2.630 1.00 94.38 96 ARG A O 1
ATOM 716 N N . ILE A 1 97 ? -4.630 -4.507 3.171 1.00 94.81 97 ILE A N 1
ATOM 717 C CA . ILE A 1 97 ? -3.830 -4.995 2.036 1.00 94.81 97 ILE A CA 1
ATOM 718 C C . ILE A 1 97 ? -2.850 -6.111 2.419 1.00 94.81 97 ILE A C 1
ATOM 720 O O . ILE A 1 97 ? -2.040 -6.516 1.587 1.00 94.81 97 ILE A O 1
ATOM 724 N N . GLY A 1 98 ? -2.895 -6.588 3.668 1.00 94.12 98 GLY A N 1
ATOM 725 C CA . GLY A 1 98 ? -2.082 -7.708 4.140 1.00 94.12 98 GLY A CA 1
ATOM 726 C C . GLY A 1 98 ? -0.582 -7.414 4.231 1.00 94.12 98 GLY A C 1
ATOM 727 O O . GLY A 1 98 ? 0.230 -8.295 3.956 1.00 94.12 98 GLY A O 1
ATOM 728 N N . VAL A 1 99 ? -0.183 -6.187 4.591 1.00 96.25 99 VAL A N 1
ATOM 729 C CA . VAL A 1 99 ? 1.237 -5.829 4.776 1.00 96.25 99 VAL A CA 1
ATOM 730 C C . VAL A 1 99 ? 1.505 -5.254 6.170 1.00 96.25 99 VAL A C 1
ATOM 732 O O . VAL A 1 99 ? 0.617 -4.650 6.768 1.00 96.25 99 VAL A O 1
ATOM 735 N N . PRO A 1 100 ? 2.741 -5.354 6.698 1.00 97.56 100 PRO A N 1
ATOM 736 C CA . PRO A 1 100 ? 3.104 -4.673 7.939 1.00 97.56 100 PRO A CA 1
ATOM 737 C C . PRO A 1 100 ? 2.941 -3.150 7.831 1.00 97.56 100 PRO A C 1
ATOM 739 O O . PRO A 1 100 ? 3.292 -2.560 6.806 1.00 97.56 100 PRO A O 1
ATOM 742 N N . ILE A 1 101 ? 2.511 -2.487 8.910 1.00 97.62 101 ILE A N 1
ATOM 743 C CA . ILE A 1 101 ? 2.380 -1.016 8.961 1.00 97.62 101 ILE A CA 1
ATOM 744 C C . ILE A 1 101 ? 3.687 -0.292 8.599 1.00 97.62 101 ILE A C 1
ATOM 746 O O . ILE A 1 101 ? 3.671 0.729 7.909 1.00 97.62 101 ILE A O 1
ATOM 750 N N . GLU A 1 102 ? 4.832 -0.860 8.984 1.00 97.75 102 GLU A N 1
ATOM 751 C CA . GLU A 1 102 ? 6.157 -0.339 8.636 1.00 97.75 102 GLU A CA 1
ATOM 752 C C . GLU A 1 102 ? 6.398 -0.304 7.123 1.00 97.75 102 GLU A C 1
ATOM 754 O O . GLU A 1 102 ? 7.074 0.593 6.620 1.00 97.75 102 GLU A O 1
ATOM 759 N N . THR A 1 103 ? 5.811 -1.224 6.358 1.00 97.75 103 THR A N 1
ATOM 760 C CA . THR A 1 103 ? 5.889 -1.208 4.892 1.00 97.75 103 THR A CA 1
ATOM 761 C C . THR A 1 103 ? 5.189 0.018 4.319 1.00 97.75 103 THR A C 1
ATOM 763 O O . THR A 1 103 ? 5.784 0.737 3.514 1.00 97.75 103 THR A O 1
ATOM 766 N N . VAL A 1 104 ? 3.969 0.307 4.781 1.00 98.19 104 VAL A N 1
ATOM 767 C CA . VAL A 1 104 ? 3.204 1.488 4.352 1.00 98.19 104 VAL A CA 1
ATOM 768 C C . VAL A 1 104 ? 3.923 2.773 4.762 1.00 98.19 104 VAL A C 1
ATOM 770 O O . VAL A 1 104 ? 4.102 3.666 3.936 1.00 98.19 104 VAL A O 1
ATOM 773 N N . ARG A 1 105 ? 4.432 2.848 5.999 1.00 98.25 105 ARG A N 1
ATOM 774 C CA . ARG A 1 105 ? 5.228 3.993 6.474 1.00 98.25 105 ARG A CA 1
ATOM 775 C C . ARG A 1 105 ? 6.462 4.222 5.609 1.00 98.25 105 ARG A C 1
ATOM 777 O O . ARG A 1 105 ? 6.712 5.348 5.186 1.00 98.25 105 ARG A O 1
ATOM 784 N N . ASN A 1 106 ? 7.208 3.162 5.302 1.00 97.94 106 ASN A N 1
ATOM 785 C CA . ASN A 1 106 ? 8.391 3.248 4.452 1.00 97.94 106 ASN A CA 1
ATOM 786 C C . ASN A 1 106 ? 8.060 3.728 3.034 1.00 97.94 106 ASN A C 1
ATOM 788 O O . ASN A 1 106 ? 8.867 4.455 2.450 1.00 97.94 106 ASN A O 1
ATOM 792 N N . TRP A 1 107 ? 6.899 3.348 2.491 1.00 97.81 107 TRP A N 1
ATOM 793 C CA . TRP A 1 107 ? 6.416 3.852 1.206 1.00 97.81 107 TRP A CA 1
ATOM 794 C C . TRP A 1 107 ? 6.052 5.328 1.267 1.00 97.81 107 TRP A C 1
ATOM 796 O O . TRP A 1 107 ? 6.608 6.118 0.511 1.00 97.81 107 TRP A O 1
ATOM 806 N N . GLU A 1 108 ? 5.186 5.730 2.194 1.00 97.69 108 GLU A N 1
ATOM 807 C CA . GLU A 1 108 ? 4.725 7.119 2.289 1.00 97.69 108 GLU A CA 1
ATOM 808 C C . GLU A 1 108 ? 5.847 8.097 2.675 1.00 97.69 108 GLU A C 1
ATOM 810 O O . GLU A 1 108 ? 5.815 9.268 2.294 1.00 97.69 108 GLU A O 1
ATOM 815 N N . GLN A 1 109 ? 6.863 7.641 3.411 1.00 96.06 109 GLN A N 1
ATOM 816 C CA . GLN A 1 109 ? 8.054 8.432 3.749 1.00 96.06 109 GLN A CA 1
ATOM 817 C C . GLN A 1 109 ? 9.118 8.420 2.637 1.00 96.06 109 GLN A C 1
ATOM 819 O O . GLN A 1 109 ? 10.132 9.102 2.753 1.00 96.06 109 GLN A O 1
ATOM 824 N N . GLY A 1 110 ? 8.936 7.627 1.576 1.00 95.31 110 GLY A N 1
ATOM 825 C CA . GLY A 1 110 ? 9.889 7.514 0.469 1.00 95.31 110 GLY A CA 1
ATOM 826 C C . GLY A 1 110 ? 11.183 6.766 0.798 1.00 95.31 110 GLY A C 1
ATOM 827 O O . GLY A 1 110 ? 12.094 6.732 -0.033 1.00 95.31 110 GLY A O 1
ATOM 828 N N . LYS A 1 111 ? 11.264 6.122 1.972 1.00 94.44 111 LYS A N 1
ATOM 829 C CA . LYS A 1 111 ? 12.372 5.226 2.355 1.00 94.44 111 LYS A CA 1
ATOM 830 C C . LYS A 1 111 ? 12.441 4.011 1.430 1.00 94.44 111 LYS A C 1
ATOM 832 O O . LYS A 1 111 ? 13.523 3.528 1.100 1.00 94.44 111 LYS A O 1
ATOM 837 N N . ARG A 1 112 ? 11.281 3.520 0.984 1.00 95.50 112 ARG A N 1
ATOM 838 C CA . ARG A 1 112 ? 11.131 2.482 -0.046 1.00 95.50 112 ARG A CA 1
ATOM 839 C C . ARG A 1 112 ? 10.039 2.900 -1.025 1.00 95.50 112 ARG A C 1
ATOM 841 O O . ARG A 1 112 ? 9.165 3.673 -0.674 1.00 95.50 112 ARG A O 1
ATOM 848 N N . ALA A 1 113 ? 10.070 2.371 -2.242 1.00 94.44 113 ALA A N 1
ATOM 849 C CA . ALA A 1 113 ? 8.981 2.547 -3.202 1.00 94.44 113 ALA A CA 1
ATOM 850 C C . ALA A 1 113 ? 8.201 1.230 -3.347 1.00 94.44 113 ALA A C 1
ATOM 852 O O . ALA A 1 113 ? 8.837 0.167 -3.327 1.00 94.44 113 ALA A O 1
ATOM 853 N N . PRO A 1 114 ? 6.869 1.264 -3.530 1.00 95.75 114 PRO A N 1
ATOM 854 C CA . PRO A 1 114 ? 6.107 0.082 -3.915 1.00 95.75 114 PRO A CA 1
ATOM 855 C C . PRO A 1 114 ? 6.558 -0.385 -5.308 1.00 95.75 114 PRO A C 1
ATOM 857 O O . PRO A 1 114 ? 6.663 0.407 -6.251 1.00 95.75 114 PRO A O 1
ATOM 860 N N . ARG A 1 115 ? 6.854 -1.681 -5.447 1.00 94.31 115 ARG A N 1
ATOM 861 C CA . ARG A 1 115 ? 7.351 -2.298 -6.691 1.00 94.31 115 ARG A CA 1
ATOM 862 C C . ARG A 1 115 ? 6.538 -3.535 -7.053 1.00 94.31 115 ARG A C 1
ATOM 864 O O . ARG A 1 115 ? 5.927 -4.143 -6.179 1.00 94.31 115 ARG A O 1
ATOM 871 N N . GLY A 1 116 ? 6.555 -3.891 -8.339 1.00 95.62 116 GLY A N 1
ATOM 872 C CA . GLY A 1 116 ? 5.932 -5.112 -8.854 1.00 95.62 116 GLY A CA 1
ATOM 873 C C . GLY A 1 116 ? 4.472 -5.259 -8.391 1.00 95.62 116 GLY A C 1
ATOM 874 O O . GLY A 1 116 ? 3.695 -4.322 -8.609 1.00 95.62 116 GLY A O 1
ATOM 875 N N . PRO A 1 117 ? 4.111 -6.365 -7.710 1.00 96.38 117 PRO A N 1
ATOM 876 C CA . PRO A 1 117 ? 2.751 -6.613 -7.229 1.00 96.38 117 PRO A CA 1
ATOM 877 C C . PRO A 1 117 ? 2.178 -5.491 -6.357 1.00 96.38 117 PRO A C 1
ATOM 879 O O . PRO A 1 117 ? 1.039 -5.088 -6.557 1.00 96.38 117 PRO A O 1
ATOM 882 N N . ALA A 1 118 ? 2.976 -4.902 -5.459 1.00 96.12 118 ALA A N 1
ATOM 883 C CA . ALA A 1 118 ? 2.505 -3.819 -4.593 1.00 96.12 118 ALA A CA 1
ATOM 884 C C . ALA A 1 118 ? 2.079 -2.580 -5.395 1.00 96.12 118 ALA A C 1
ATOM 886 O O . ALA A 1 118 ? 1.085 -1.936 -5.076 1.00 96.12 118 ALA A O 1
ATOM 887 N N . ARG A 1 119 ? 2.797 -2.249 -6.477 1.00 97.00 119 ARG A N 1
ATOM 888 C CA . ARG A 1 119 ? 2.424 -1.121 -7.344 1.00 97.00 119 ARG A CA 1
ATOM 889 C C . ARG A 1 119 ? 1.162 -1.427 -8.152 1.00 97.00 119 ARG A C 1
ATOM 891 O O . ARG A 1 119 ? 0.371 -0.518 -8.381 1.00 97.00 119 ARG A O 1
ATOM 898 N N . ALA A 1 120 ? 0.982 -2.673 -8.592 1.00 97.19 120 ALA A N 1
ATOM 899 C CA . ALA A 1 120 ? -0.241 -3.103 -9.267 1.00 97.19 120 ALA A CA 1
ATOM 900 C C . ALA A 1 120 ? -1.448 -3.047 -8.319 1.00 97.19 120 ALA A C 1
ATOM 902 O O . ALA A 1 120 ? -2.493 -2.526 -8.696 1.00 97.19 120 ALA A O 1
ATOM 903 N N . LEU A 1 121 ? -1.267 -3.480 -7.070 1.00 96.94 121 LEU A N 1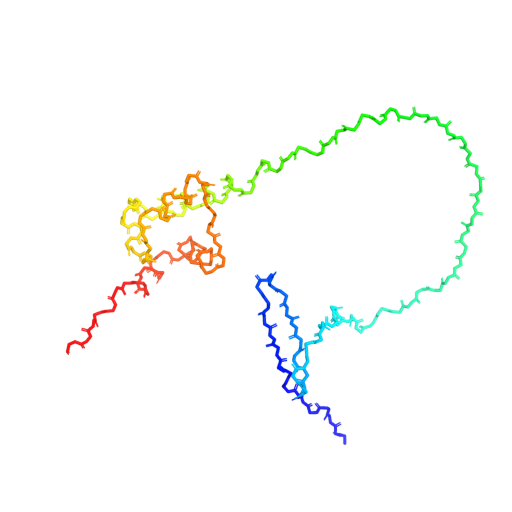
ATOM 904 C CA . LEU A 1 121 ? -2.291 -3.418 -6.035 1.00 96.94 121 LEU A CA 1
ATOM 905 C C . LEU A 1 121 ? -2.703 -1.978 -5.711 1.00 96.94 121 LEU A C 1
ATOM 907 O O . LEU A 1 121 ? -3.890 -1.676 -5.690 1.00 96.94 121 LEU A O 1
ATOM 911 N N . LEU A 1 122 ? -1.742 -1.066 -5.528 1.00 97.62 122 LEU A N 1
ATOM 912 C CA . LEU A 1 122 ? -2.059 0.347 -5.289 1.00 97.62 122 LEU A CA 1
ATOM 913 C C . LEU A 1 122 ? -2.825 0.972 -6.462 1.00 97.62 122 LEU A C 1
ATOM 915 O O . LEU A 1 122 ? -3.770 1.717 -6.230 1.00 97.62 122 LEU A O 1
ATOM 919 N N . LYS A 1 123 ? -2.478 0.618 -7.708 1.00 97.81 123 LYS A N 1
ATOM 920 C CA . LYS A 1 123 ? -3.257 1.030 -8.885 1.00 97.81 123 LYS A CA 1
ATOM 921 C C . LYS A 1 123 ? -4.674 0.467 -8.856 1.00 97.81 123 LYS A C 1
ATOM 923 O O . LYS A 1 123 ? -5.606 1.188 -9.182 1.00 97.81 123 LYS A O 1
ATOM 928 N N . LEU A 1 124 ? -4.850 -0.801 -8.490 1.00 97.56 124 LEU A N 1
ATOM 929 C CA . LEU A 1 124 ? -6.176 -1.408 -8.391 1.00 97.56 124 LEU A CA 1
ATOM 930 C C . LEU A 1 124 ? -7.032 -0.681 -7.346 1.00 97.56 124 LEU A C 1
ATOM 932 O O . LEU A 1 124 ? -8.143 -0.271 -7.661 1.00 97.56 124 LEU A O 1
ATOM 936 N N . ILE A 1 125 ? -6.485 -0.443 -6.152 1.00 97.38 125 ILE A N 1
ATOM 937 C CA . ILE A 1 125 ? -7.165 0.285 -5.069 1.00 97.38 125 ILE A CA 1
ATOM 938 C C . ILE A 1 125 ? -7.514 1.716 -5.495 1.00 97.38 125 ILE A C 1
ATOM 940 O O . ILE A 1 125 ? -8.590 2.204 -5.180 1.00 97.38 125 ILE A O 1
ATOM 944 N N . GLU A 1 126 ? -6.639 2.384 -6.249 1.00 97.31 126 GLU A N 1
ATOM 945 C CA . GLU A 1 126 ? -6.892 3.732 -6.771 1.00 97.31 126 GLU A CA 1
ATOM 946 C C . GLU A 1 126 ? -8.083 3.784 -7.748 1.00 97.31 126 GLU A C 1
ATOM 948 O O . GLU A 1 126 ? -8.735 4.818 -7.853 1.00 97.31 126 GLU A O 1
ATOM 953 N N . ARG A 1 127 ? -8.351 2.709 -8.503 1.00 97.62 127 ARG A N 1
ATOM 954 C CA . ARG A 1 127 ? -9.427 2.678 -9.516 1.00 97.62 127 ARG A CA 1
ATOM 955 C C . ARG A 1 127 ? -10.714 2.048 -8.996 1.00 97.62 127 ARG A C 1
ATOM 957 O O . ARG A 1 127 ? -11.789 2.467 -9.406 1.00 97.62 127 ARG A O 1
ATOM 964 N N . ALA A 1 128 ? -10.604 1.039 -8.142 1.00 96.56 128 ALA A N 1
ATOM 965 C CA . ALA A 1 128 ? -11.727 0.252 -7.651 1.00 96.56 128 ALA A CA 1
ATOM 966 C C . ALA A 1 128 ? -11.470 -0.189 -6.196 1.00 96.56 128 ALA A C 1
ATOM 968 O O . ALA A 1 128 ? -11.197 -1.368 -5.952 1.00 96.56 128 ALA A O 1
ATOM 969 N N . PRO A 1 129 ? -11.519 0.742 -5.223 1.00 94.81 129 PRO A N 1
ATOM 970 C CA . PRO A 1 129 ? -11.196 0.442 -3.828 1.00 94.81 129 PRO A CA 1
ATOM 971 C C . PRO A 1 129 ? -12.144 -0.599 -3.224 1.00 94.81 129 PRO A C 1
ATOM 973 O O . PRO A 1 129 ? -11.676 -1.520 -2.559 1.00 94.81 129 PRO A O 1
ATOM 976 N N . ASP A 1 130 ? -13.445 -0.510 -3.509 1.00 93.56 130 ASP A N 1
ATOM 977 C CA . ASP A 1 130 ? -14.446 -1.435 -2.962 1.00 93.56 130 ASP A CA 1
ATOM 978 C C . ASP A 1 130 ? -14.204 -2.874 -3.432 1.00 93.56 130 ASP A C 1
ATOM 980 O O . ASP A 1 130 ? -14.170 -3.793 -2.617 1.00 93.56 130 ASP A O 1
ATOM 984 N N . LEU A 1 131 ? -13.935 -3.059 -4.731 1.00 94.00 131 LEU A N 1
ATOM 985 C CA . LEU A 1 131 ? -13.595 -4.362 -5.310 1.00 94.00 131 LEU A CA 1
ATOM 986 C C . LEU A 1 131 ? -12.262 -4.891 -4.772 1.00 94.00 131 LEU A C 1
ATOM 988 O O . LEU A 1 131 ? -12.136 -6.069 -4.448 1.00 94.00 131 LEU A O 1
ATOM 992 N N . ALA A 1 132 ? -11.246 -4.030 -4.674 1.00 94.50 132 ALA A N 1
ATOM 993 C CA . ALA A 1 132 ? -9.955 -4.429 -4.130 1.00 94.50 132 ALA A CA 1
ATOM 994 C C . ALA A 1 132 ? -10.119 -4.953 -2.699 1.00 94.50 132 ALA A C 1
ATOM 996 O O . ALA A 1 132 ? -9.631 -6.030 -2.366 1.00 94.50 132 ALA A O 1
ATOM 997 N N . PHE A 1 133 ? -10.851 -4.224 -1.858 1.00 93.88 133 PHE A N 1
ATOM 998 C CA . PHE A 1 133 ? -11.050 -4.608 -0.469 1.00 93.88 133 PHE A CA 1
ATOM 999 C C . PHE A 1 133 ? -12.036 -5.756 -0.273 1.00 93.88 133 PHE A C 1
ATOM 1001 O O . PHE A 1 133 ? -11.893 -6.464 0.720 1.00 93.88 133 PHE A O 1
ATOM 1008 N N . SER A 1 134 ? -12.993 -5.977 -1.179 1.00 92.81 134 SER A N 1
ATOM 1009 C CA . SER A 1 134 ? -13.858 -7.159 -1.122 1.00 92.81 134 SER A CA 1
ATOM 1010 C C . SER A 1 134 ? -13.085 -8.441 -1.427 1.00 92.81 134 SER A C 1
ATOM 1012 O O . SER A 1 134 ? -13.357 -9.472 -0.828 1.00 92.81 134 SER A O 1
ATOM 1014 N N . VAL A 1 135 ? -12.101 -8.377 -2.331 1.00 92.19 135 VAL A N 1
ATOM 1015 C CA . VAL A 1 135 ? -11.235 -9.518 -2.673 1.00 92.19 135 VAL A CA 1
ATOM 1016 C C . VAL A 1 135 ? -10.187 -9.780 -1.589 1.00 92.19 135 VAL A C 1
ATOM 1018 O O . VAL A 1 135 ? -9.840 -10.929 -1.337 1.00 92.19 135 VAL A O 1
ATOM 1021 N N . LEU A 1 136 ? -9.668 -8.722 -0.960 1.00 88.06 136 LEU A N 1
ATOM 1022 C CA . LEU A 1 136 ? -8.654 -8.822 0.098 1.00 88.06 136 LEU A CA 1
ATOM 1023 C C . LEU A 1 136 ? -9.240 -9.087 1.485 1.00 88.06 136 LEU A C 1
ATOM 1025 O O . LEU A 1 136 ? -8.479 -9.373 2.409 1.00 88.06 136 LEU A O 1
ATOM 1029 N N . ALA A 1 137 ? -10.557 -8.944 1.659 1.00 77.62 137 ALA A N 1
ATOM 1030 C CA . ALA A 1 137 ? -11.208 -9.322 2.902 1.00 77.62 137 ALA A CA 1
ATOM 1031 C C . ALA A 1 137 ? -10.827 -10.778 3.212 1.00 77.62 137 ALA A C 1
ATOM 1033 O O . ALA A 1 137 ? -10.873 -11.607 2.298 1.00 77.62 137 ALA A O 1
ATOM 1034 N N . PRO A 1 138 ? -10.407 -11.096 4.452 1.00 62.28 138 PRO A N 1
ATOM 1035 C CA . PRO A 1 138 ? -10.145 -12.476 4.817 1.00 62.28 138 PRO A CA 1
ATOM 1036 C C . PRO A 1 138 ? -11.400 -13.266 4.468 1.00 62.28 138 PRO A C 1
ATOM 1038 O O . PRO A 1 138 ? -12.487 -12.939 4.949 1.00 62.28 138 PRO A O 1
ATOM 1041 N N . GLY A 1 139 ? -11.257 -14.234 3.559 1.00 55.53 139 GLY A N 1
ATOM 1042 C CA . GLY A 1 139 ? -12.334 -15.168 3.289 1.00 55.53 139 GLY A CA 1
ATOM 1043 C C . GLY A 1 139 ? -12.738 -15.744 4.633 1.00 55.53 139 GLY A C 1
ATOM 1044 O O . GLY A 1 139 ? -11.860 -16.105 5.417 1.00 55.53 139 GLY A O 1
ATOM 1045 N N . GLU A 1 140 ? -14.035 -15.757 4.931 1.00 53.44 140 GLU A N 1
ATOM 1046 C CA . GLU A 1 140 ? -14.546 -16.604 5.997 1.00 53.44 140 GLU A CA 1
ATOM 1047 C C . GLU A 1 140 ? -13.970 -17.993 5.731 1.00 53.44 140 GLU A C 1
ATOM 1049 O O . GLU A 1 140 ? -14.355 -18.665 4.770 1.00 53.44 140 GLU A O 1
ATOM 1054 N N . GLU A 1 141 ? -12.946 -18.358 6.501 1.00 51.66 141 GLU A N 1
ATOM 1055 C CA . GLU A 1 141 ? -12.396 -19.697 6.529 1.00 51.66 141 GLU A CA 1
ATOM 1056 C C . GLU A 1 141 ? -13.609 -20.572 6.830 1.00 51.66 141 GLU A C 1
ATOM 1058 O O . GLU A 1 141 ? -14.157 -20.514 7.935 1.00 51.66 141 GLU A O 1
ATOM 1063 N N . ARG A 1 142 ? -14.122 -21.255 5.799 1.00 53.53 142 ARG A N 1
ATOM 1064 C CA . ARG A 1 142 ? -15.234 -22.190 5.929 1.00 53.53 142 ARG A CA 1
ATOM 1065 C C . ARG A 1 142 ? -14.804 -23.202 6.985 1.00 53.53 142 ARG A C 1
ATOM 1067 O O . ARG A 1 142 ? -13.958 -24.048 6.707 1.00 53.53 142 ARG A O 1
ATOM 1074 N N . ARG A 1 143 ? -15.333 -23.027 8.194 1.00 42.66 143 ARG A N 1
ATOM 1075 C CA . ARG A 1 143 ? -15.287 -24.011 9.272 1.00 42.66 143 ARG A CA 1
ATOM 1076 C C . ARG A 1 143 ? -16.069 -25.253 8.882 1.00 42.66 143 ARG A C 1
ATOM 1078 O O . ARG A 1 143 ? -17.076 -25.105 8.154 1.00 42.66 143 ARG A O 1
#

Radius of gyration: 26.31 Å; chains: 1; bounding box: 50×57×63 Å

Sequence (143 aa):
MDGPTPVLRRVRLKADGRLVELTADGRERDLPERIAPVGAAEPPAGLVRTRSGSRLAGRLATLAPPAPRGKRSGDAAYARSVRAATRLTQAEFAARIGVPIETVRNWEQGKRAPRGPARALLKLIERAPDLAFSVLAPGEERR

Foldseek 3Di:
DDDDDDDDWDWDQDPVGAIWTQDPVRDTDRDPPDPDPPPPDDDDDDDDDDDDDDDDDDDPPPPPPPDDPDDLQVQLVLLVVLCVVVVDDLCRVCVLQVHDSVVSVCRNVSVDGQDDPRVVLSVCCSVPVPVSSVVSPPPPPPD

pLDDT: mean 73.0, std 22.4, range [37.12, 98.25]

Secondary structure (DSSP, 8-state):
--PPP-----EEE-TTS-EEEE-TTS-EEE--S----TT-PPPPP------------------PPP---SHHHHHHHHHHHHHHHTT--HHHHHHHTT--HHHHHHHHTTSS---THHHHHHHHHHH-HHHHHHHHSPP----